Protein AF-A0A973Q6N6-F1 (afdb_monomer)

Structure (mmCIF, N/CA/C/O backbone):
data_AF-A0A973Q6N6-F1
#
_entry.id   AF-A0A973Q6N6-F1
#
loop_
_atom_site.group_PDB
_atom_site.id
_atom_site.type_symbol
_atom_site.label_atom_id
_atom_site.label_alt_id
_atom_site.label_comp_id
_atom_site.label_asym_id
_atom_site.label_entity_id
_atom_site.label_seq_id
_atom_site.pdbx_PDB_ins_code
_atom_site.Cartn_x
_atom_site.Cartn_y
_atom_site.Cartn_z
_atom_site.occupancy
_atom_site.B_iso_or_equiv
_atom_site.auth_seq_id
_atom_site.auth_comp_id
_atom_site.auth_asym_id
_atom_site.auth_atom_id
_atom_site.pdbx_PDB_model_num
ATOM 1 N N . ALA A 1 1 ? 5.160 11.932 -0.166 1.00 55.78 1 ALA A N 1
ATOM 2 C CA . ALA A 1 1 ? 4.015 11.145 0.352 1.00 55.78 1 ALA A CA 1
ATOM 3 C C . ALA A 1 1 ? 4.060 11.078 1.880 1.00 55.78 1 ALA A C 1
ATOM 5 O O . ALA A 1 1 ? 5.148 11.024 2.434 1.00 55.78 1 ALA A O 1
ATOM 6 N N . ALA A 1 2 ? 2.914 11.102 2.566 1.00 56.22 2 ALA A N 1
ATOM 7 C CA . ALA A 1 2 ? 2.864 11.020 4.031 1.00 56.22 2 ALA A CA 1
ATOM 8 C C . ALA A 1 2 ? 2.737 9.562 4.526 1.00 56.22 2 ALA A C 1
ATOM 10 O O . ALA A 1 2 ? 2.092 8.761 3.844 1.00 56.22 2 ALA A O 1
ATOM 11 N N . PRO A 1 3 ? 3.283 9.197 5.702 1.00 69.00 3 PRO A N 1
ATOM 12 C CA . PRO A 1 3 ? 3.072 7.877 6.288 1.00 69.00 3 PRO A CA 1
ATOM 13 C C . PRO A 1 3 ? 1.621 7.760 6.769 1.00 69.00 3 PRO A C 1
ATOM 15 O O . PRO A 1 3 ? 1.188 8.443 7.697 1.00 69.00 3 PRO A O 1
ATOM 18 N N . TRP A 1 4 ? 0.840 6.910 6.109 1.00 75.00 4 TRP A N 1
ATOM 19 C CA . TRP A 1 4 ? -0.546 6.662 6.496 1.00 75.00 4 TRP A CA 1
ATOM 20 C C . TRP A 1 4 ? -0.591 5.604 7.592 1.00 75.00 4 TRP A C 1
ATOM 22 O O . TRP A 1 4 ? -0.311 4.434 7.340 1.00 75.00 4 TRP A O 1
ATOM 32 N N . THR A 1 5 ? -0.945 6.029 8.800 1.00 85.44 5 THR A N 1
ATOM 33 C CA . THR A 1 5 ? -1.173 5.167 9.962 1.00 85.44 5 THR A CA 1
ATOM 34 C C . THR A 1 5 ? -2.672 5.007 10.209 1.00 85.44 5 THR A C 1
ATOM 36 O O . THR A 1 5 ? -3.476 5.835 9.774 1.00 85.44 5 THR A O 1
ATOM 39 N N . VAL A 1 6 ? -3.065 3.957 10.941 1.00 87.31 6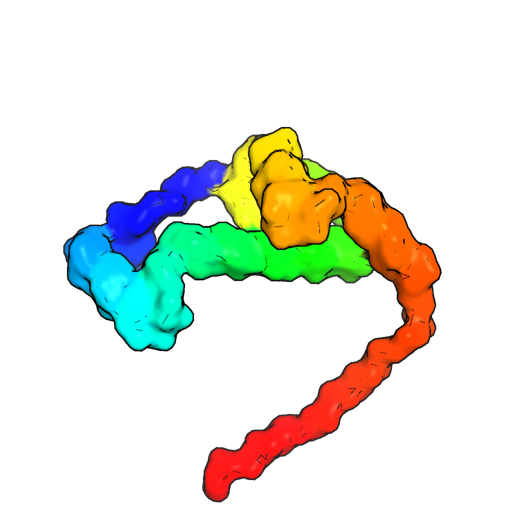 VAL A N 1
ATOM 40 C CA . VAL A 1 6 ? -4.464 3.804 11.391 1.00 87.31 6 VAL A CA 1
ATOM 41 C C . VAL A 1 6 ? -4.896 5.014 12.224 1.00 87.31 6 VAL A C 1
ATOM 43 O O . VAL A 1 6 ? -6.014 5.479 12.063 1.00 87.31 6 VAL A O 1
ATOM 46 N N . GLU A 1 7 ? -3.995 5.543 13.056 1.00 89.75 7 GLU A N 1
ATOM 47 C CA . GLU A 1 7 ? -4.181 6.762 13.858 1.00 89.75 7 GLU A CA 1
ATOM 48 C C . GLU A 1 7 ? -4.644 7.944 12.998 1.00 89.75 7 GLU A C 1
ATOM 50 O O . GLU A 1 7 ? -5.670 8.565 13.263 1.00 89.75 7 GLU A O 1
ATOM 55 N N . ARG A 1 8 ? -3.911 8.218 11.911 1.00 89.31 8 ARG A N 1
ATOM 56 C CA . ARG A 1 8 ? -4.202 9.340 11.022 1.00 89.31 8 ARG A CA 1
ATOM 57 C C . ARG A 1 8 ? -5.532 9.148 10.307 1.00 89.31 8 ARG A C 1
ATOM 59 O O . ARG A 1 8 ? -6.324 10.076 10.271 1.00 89.31 8 ARG A O 1
ATOM 66 N N . LEU A 1 9 ? -5.795 7.949 9.786 1.00 89.56 9 LEU A N 1
ATOM 67 C CA . LEU A 1 9 ? -7.070 7.635 9.131 1.00 89.56 9 LEU A CA 1
ATOM 68 C C . LEU A 1 9 ? -8.260 7.766 10.092 1.00 89.56 9 LEU A C 1
ATOM 70 O O . LEU A 1 9 ? -9.305 8.278 9.706 1.00 89.56 9 LEU A O 1
ATOM 74 N N . ALA A 1 10 ? -8.089 7.337 11.343 1.0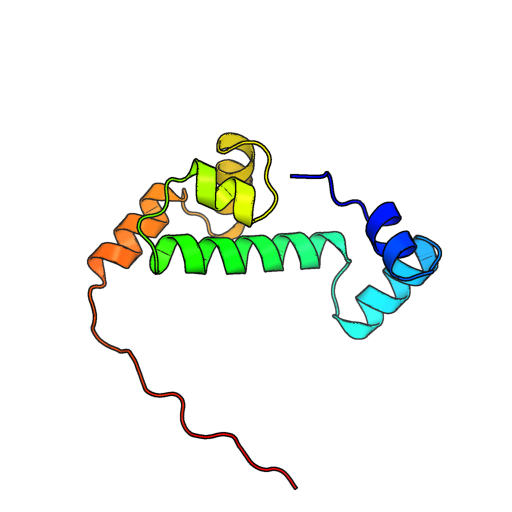0 92.06 10 ALA A N 1
ATOM 75 C CA . ALA A 1 10 ? -9.112 7.457 12.372 1.00 92.06 10 ALA A CA 1
ATOM 76 C C . ALA A 1 10 ? -9.408 8.925 12.701 1.00 92.06 10 ALA A C 1
ATOM 78 O O . ALA A 1 10 ? -10.574 9.308 12.771 1.00 92.06 10 ALA A O 1
ATOM 79 N N . ARG A 1 11 ? -8.361 9.754 12.805 1.00 93.19 11 ARG A N 1
ATOM 80 C CA . ARG A 1 11 ? -8.486 11.199 13.018 1.00 93.19 11 ARG A CA 1
ATOM 81 C C . ARG A 1 11 ? -9.252 11.889 11.887 1.00 93.19 11 ARG A C 1
ATOM 83 O O . ARG A 1 11 ? -10.153 12.663 12.177 1.00 93.19 11 ARG A O 1
ATOM 90 N N . GLU A 1 12 ? -8.947 11.576 10.625 1.00 91.62 12 GLU A N 1
ATOM 91 C CA . GLU A 1 12 ? -9.700 12.115 9.475 1.00 91.62 12 GLU A CA 1
ATOM 92 C C . GLU A 1 12 ? -11.173 11.660 9.476 1.00 91.62 12 GLU A C 1
ATOM 94 O O . GLU A 1 12 ? -12.041 12.359 8.966 1.00 91.62 12 GLU A O 1
ATOM 99 N N . ALA A 1 13 ? -11.472 10.501 10.070 1.00 91.62 13 ALA A N 1
ATOM 100 C CA . ALA A 1 13 ? -12.829 9.975 10.210 1.00 91.62 13 ALA A CA 1
ATOM 101 C C . ALA A 1 13 ? -13.553 10.434 11.495 1.00 91.62 13 ALA A C 1
ATOM 103 O O . ALA A 1 13 ? -14.678 9.997 11.7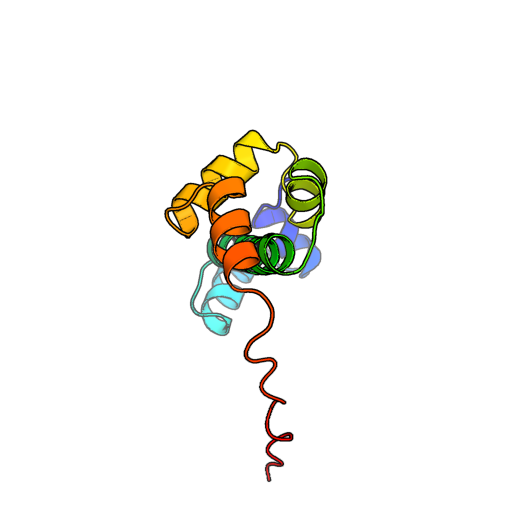31 1.00 91.62 13 ALA A O 1
ATOM 104 N N . GLY A 1 14 ? -12.923 11.255 12.347 1.00 95.25 14 GLY A N 1
ATOM 105 C CA . GLY A 1 14 ? -13.495 11.693 13.628 1.00 95.25 14 GLY A CA 1
ATOM 106 C C . GLY A 1 14 ? -13.673 10.567 14.656 1.00 95.25 14 GLY A C 1
ATOM 107 O O . GLY A 1 14 ? -14.563 10.632 15.500 1.00 95.25 14 GLY A O 1
ATOM 108 N N . LEU A 1 15 ? -12.863 9.506 14.577 1.00 94.81 15 LEU A N 1
ATOM 109 C CA . LEU A 1 15 ? -12.971 8.317 15.424 1.00 94.81 15 LEU A CA 1
ATOM 110 C C . LEU A 1 15 ? -11.680 8.056 16.202 1.00 94.81 15 LEU A C 1
ATOM 112 O O . LEU A 1 15 ? -10.578 8.368 15.754 1.00 94.81 15 LEU A O 1
ATOM 116 N N . SER A 1 16 ? -11.804 7.379 17.346 1.00 96.75 16 SER A N 1
ATOM 117 C CA . SER A 1 16 ? -10.636 6.775 17.991 1.00 96.75 16 SER A CA 1
ATOM 118 C C . SER A 1 16 ? -10.043 5.678 17.100 1.00 96.75 16 SER A C 1
ATOM 120 O O . SER A 1 16 ? -10.755 5.016 16.336 1.00 96.75 16 SER A O 1
ATOM 122 N N . ARG A 1 17 ? -8.734 5.427 17.232 1.00 95.81 17 ARG A N 1
ATOM 123 C CA . ARG A 1 17 ? -8.017 4.399 16.458 1.00 95.81 17 ARG A CA 1
ATOM 124 C C . ARG A 1 17 ? -8.708 3.029 16.505 1.00 95.81 17 ARG A C 1
ATOM 126 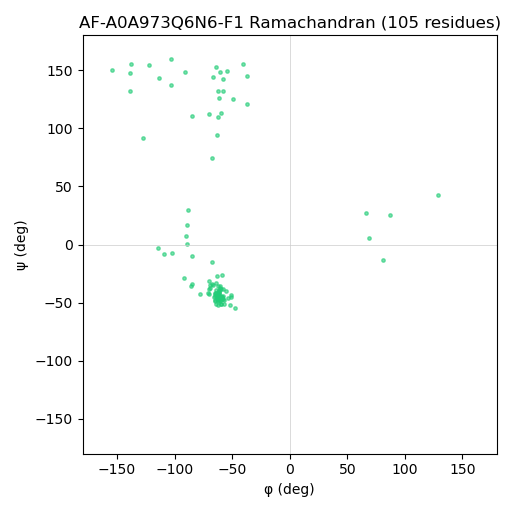O O . ARG A 1 17 ? -8.859 2.379 15.470 1.00 95.81 17 ARG A O 1
ATOM 133 N N . ALA A 1 18 ? -9.137 2.594 17.691 1.00 95.56 18 ALA A N 1
ATOM 134 C CA . ALA A 1 18 ? -9.797 1.302 17.882 1.00 95.56 18 ALA A CA 1
ATOM 135 C C . ALA A 1 18 ? -11.207 1.267 17.269 1.00 95.56 18 ALA A C 1
ATOM 137 O O . ALA A 1 18 ? -11.566 0.288 16.612 1.00 95.56 18 ALA A O 1
ATOM 138 N N . ALA A 1 19 ? -11.998 2.334 17.439 1.00 96.00 19 ALA A N 1
ATOM 139 C CA . ALA A 1 19 ? -13.335 2.424 16.853 1.00 96.00 19 ALA A CA 1
ATOM 140 C C . ALA A 1 19 ? -13.274 2.419 15.320 1.00 96.00 19 ALA A C 1
ATOM 142 O O . ALA A 1 19 ? -14.010 1.667 14.681 1.00 96.00 19 ALA A O 1
ATOM 143 N N . PHE A 1 20 ? -12.345 3.186 14.744 1.00 96.31 20 PHE A N 1
ATOM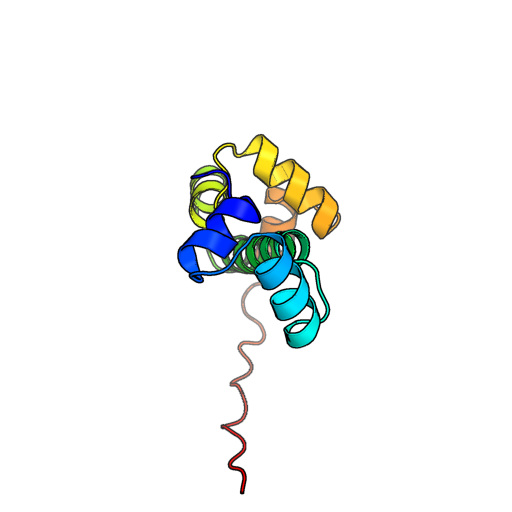 144 C CA . PHE A 1 20 ? -12.098 3.204 13.308 1.00 96.31 20 PHE A CA 1
ATOM 145 C C . PHE A 1 20 ? -11.696 1.823 12.788 1.00 96.31 20 PHE A C 1
ATOM 147 O O . PHE A 1 20 ? -12.326 1.320 11.863 1.00 96.31 20 PHE A O 1
ATOM 154 N N . ALA A 1 21 ? -10.702 1.172 13.403 1.00 95.00 21 ALA A N 1
ATOM 155 C CA . ALA A 1 21 ? -10.236 -0.138 12.955 1.00 95.00 21 ALA A CA 1
ATOM 156 C C . ALA A 1 21 ? -11.353 -1.194 12.959 1.00 95.00 21 ALA A C 1
ATOM 158 O O . ALA A 1 21 ? -11.508 -1.913 11.972 1.00 95.00 21 ALA A O 1
ATOM 159 N N . ARG A 1 22 ? -12.162 -1.251 14.030 1.00 95.94 22 ARG A N 1
ATOM 160 C CA . ARG A 1 22 ? -13.299 -2.182 14.127 1.00 95.94 22 ARG A CA 1
ATOM 161 C C . ARG A 1 22 ? -14.366 -1.891 13.078 1.00 95.94 22 ARG A C 1
ATOM 163 O O . ARG A 1 22 ? -14.757 -2.794 12.347 1.00 95.94 22 ARG A O 1
ATOM 170 N N . ARG A 1 23 ? -14.817 -0.635 12.976 1.00 96.19 23 ARG A N 1
ATOM 171 C CA . ARG A 1 23 ? -15.883 -0.247 12.040 1.00 96.19 23 ARG A CA 1
ATOM 172 C C . ARG A 1 23 ? -15.453 -0.439 10.589 1.00 96.19 23 ARG A C 1
ATOM 174 O O . ARG A 1 23 ? -16.224 -0.947 9.784 1.00 96.19 23 ARG A O 1
ATOM 181 N N . PHE A 1 24 ? -14.215 -0.084 10.264 1.00 95.88 24 PHE A N 1
ATOM 182 C CA . PHE A 1 24 ? -13.658 -0.268 8.930 1.00 95.88 24 PHE A CA 1
ATOM 183 C C . PHE A 1 24 ? -13.589 -1.750 8.552 1.00 95.88 24 PHE A C 1
ATOM 185 O O . PHE A 1 24 ? -14.018 -2.124 7.462 1.00 95.88 24 PHE A O 1
ATOM 192 N N . ALA A 1 25 ? -13.086 -2.603 9.450 1.00 95.69 25 ALA A N 1
ATOM 193 C CA . ALA A 1 25 ? -13.019 -4.040 9.203 1.00 95.69 25 ALA A CA 1
ATOM 194 C C . ALA A 1 25 ? -14.415 -4.663 9.064 1.00 95.69 25 ALA A C 1
ATOM 196 O O . ALA A 1 25 ? -14.613 -5.485 8.177 1.00 95.69 25 ALA A O 1
ATOM 197 N N . ALA A 1 26 ? -15.391 -4.226 9.866 1.00 96.19 26 ALA A N 1
ATOM 198 C CA . ALA A 1 26 ? -16.776 -4.682 9.754 1.00 96.19 26 ALA A CA 1
ATOM 199 C C . ALA A 1 26 ? -17.416 -4.327 8.398 1.00 96.19 26 ALA A C 1
ATOM 201 O O . ALA A 1 26 ? -18.184 -5.117 7.864 1.00 96.19 26 ALA A O 1
ATOM 202 N N . LEU A 1 27 ? -17.082 -3.164 7.826 1.00 95.81 27 LEU A N 1
ATOM 203 C CA . LEU A 1 27 ? -17.643 -2.708 6.547 1.00 95.81 27 LEU A CA 1
ATOM 204 C C . LEU A 1 27 ? -16.905 -3.252 5.316 1.00 95.81 27 LEU A C 1
ATOM 206 O O . LEU A 1 27 ? -17.517 -3.456 4.275 1.00 95.81 27 LEU A O 1
ATOM 210 N N . THR A 1 28 ? -15.588 -3.446 5.406 1.00 94.06 28 THR A N 1
ATOM 211 C CA . THR A 1 28 ? -14.739 -3.794 4.247 1.00 94.06 28 THR A CA 1
ATOM 212 C C . THR A 1 28 ? -14.225 -5.233 4.267 1.00 94.06 28 THR A C 1
ATOM 214 O O . THR A 1 28 ? -13.580 -5.673 3.316 1.00 94.06 28 THR A O 1
ATOM 217 N N . GLY A 1 29 ? -14.433 -5.953 5.373 1.00 94.81 29 GLY A N 1
ATOM 218 C CA . GLY A 1 29 ? -13.881 -7.287 5.608 1.00 94.81 29 GLY A CA 1
ATOM 219 C C . GLY A 1 29 ? -12.360 -7.321 5.803 1.00 94.81 29 GLY A C 1
ATOM 220 O O . GLY A 1 29 ? -11.783 -8.405 5.866 1.00 94.81 29 GLY A O 1
ATOM 221 N N . ARG A 1 30 ? -11.672 -6.168 5.861 1.00 92.62 30 ARG A N 1
ATOM 222 C CA . ARG A 1 30 ? -10.202 -6.089 5.953 1.00 92.62 30 ARG A CA 1
ATOM 223 C C . ARG A 1 30 ? -9.741 -4.999 6.926 1.00 92.62 30 ARG A C 1
ATOM 225 O O . ARG A 1 30 ? -10.371 -3.948 7.009 1.00 92.62 30 ARG A O 1
ATOM 232 N N . PRO A 1 31 ? -8.604 -5.175 7.623 1.00 94.00 31 PRO A N 1
ATOM 233 C CA . PRO A 1 31 ? -8.019 -4.105 8.427 1.00 94.00 31 PRO A CA 1
ATOM 234 C C . PRO A 1 31 ? -7.646 -2.875 7.574 1.00 94.00 31 PRO A C 1
ATOM 236 O O . PRO A 1 31 ? -7.197 -3.049 6.435 1.00 94.00 31 PRO A O 1
ATOM 239 N N . PRO A 1 32 ? -7.718 -1.643 8.120 1.00 91.94 32 PRO A N 1
ATOM 240 C CA . PRO A 1 32 ? -7.512 -0.417 7.343 1.00 91.94 32 PRO A CA 1
ATOM 241 C C . PRO A 1 32 ? -6.203 -0.354 6.550 1.00 91.94 32 PRO A C 1
ATOM 243 O O . PRO A 1 32 ? -6.209 -0.008 5.371 1.00 91.94 32 PRO A O 1
ATOM 246 N N . LEU A 1 33 ? -5.069 -0.710 7.167 1.00 91.25 33 LEU A N 1
ATOM 247 C CA . LEU A 1 33 ? -3.772 -0.649 6.480 1.00 91.25 33 LEU A CA 1
ATOM 248 C C . LEU A 1 33 ? -3.638 -1.719 5.397 1.00 91.25 33 LEU A C 1
ATOM 250 O O . LEU A 1 33 ? -3.115 -1.422 4.329 1.00 91.25 33 LEU A O 1
ATOM 254 N N . ALA A 1 34 ? -4.151 -2.928 5.635 1.00 91.19 34 ALA A N 1
ATOM 255 C CA . ALA A 1 34 ? -4.164 -3.982 4.625 1.00 91.19 34 ALA A CA 1
ATOM 256 C C . ALA A 1 34 ? -5.003 -3.567 3.406 1.00 91.19 34 ALA A C 1
ATOM 258 O O . ALA A 1 34 ? -4.567 -3.733 2.266 1.00 91.19 34 ALA A O 1
ATOM 259 N N . TYR A 1 35 ? -6.170 -2.962 3.646 1.00 93.19 35 TYR A N 1
ATOM 260 C CA . TYR A 1 35 ? -7.011 -2.418 2.584 1.00 93.19 35 TYR A CA 1
ATOM 261 C C . TYR A 1 35 ? -6.300 -1.302 1.812 1.00 93.19 35 TYR A C 1
ATOM 263 O O . TYR A 1 35 ? -6.254 -1.331 0.584 1.00 93.19 35 TYR A O 1
ATOM 271 N N . LEU A 1 36 ? -5.688 -0.349 2.520 1.00 90.69 36 LEU A N 1
ATOM 272 C CA . LEU A 1 36 ? -4.960 0.757 1.903 1.00 90.69 36 LEU A CA 1
ATOM 273 C C . LEU A 1 36 ? -3.784 0.267 1.051 1.00 90.69 36 LEU A C 1
ATOM 275 O O . LEU A 1 36 ? -3.590 0.754 -0.062 1.00 90.69 36 LEU A O 1
ATOM 279 N N . THR A 1 37 ? -3.013 -0.709 1.536 1.00 91.50 37 THR A N 1
ATOM 280 C CA . THR A 1 37 ? -1.936 -1.330 0.757 1.00 91.50 37 THR A CA 1
ATOM 281 C C . THR A 1 37 ? -2.486 -1.990 -0.503 1.00 91.50 37 THR A C 1
ATOM 283 O O . THR A 1 37 ? -1.975 -1.724 -1.588 1.00 91.50 37 THR A O 1
ATOM 286 N N . TRP A 1 38 ? -3.547 -2.793 -0.395 1.00 93.56 38 TRP A N 1
ATOM 287 C CA . TRP A 1 38 ? -4.178 -3.426 -1.557 1.00 93.56 38 TRP A CA 1
ATOM 288 C C . TRP A 1 38 ? -4.671 -2.397 -2.586 1.00 93.56 38 TRP A C 1
ATOM 290 O O . TRP A 1 38 ? -4.393 -2.535 -3.780 1.00 93.56 38 TRP A O 1
ATOM 300 N N . TRP A 1 39 ? -5.338 -1.334 -2.131 1.00 93.50 39 TRP A N 1
ATOM 301 C CA . TRP A 1 39 ? -5.843 -0.275 -3.003 1.00 93.50 39 TRP A CA 1
ATOM 302 C C . TRP A 1 39 ? -4.709 0.449 -3.737 1.00 93.50 39 TRP A C 1
ATOM 304 O O . TRP A 1 39 ? -4.757 0.615 -4.956 1.00 93.50 39 TRP A O 1
ATOM 314 N N . ARG A 1 40 ? -3.635 0.804 -3.020 1.00 94.38 40 ARG A N 1
ATOM 315 C CA . ARG A 1 40 ? -2.437 1.421 -3.612 1.00 94.38 40 ARG A CA 1
ATOM 316 C C . ARG A 1 40 ? -1.803 0.556 -4.685 1.00 94.38 40 ARG A C 1
ATOM 318 O O . ARG A 1 40 ? -1.428 1.072 -5.731 1.00 94.38 40 ARG A O 1
ATOM 325 N N . MET A 1 41 ? -1.669 -0.742 -4.428 1.00 95.81 41 MET A N 1
ATOM 326 C CA . MET A 1 41 ? -1.064 -1.653 -5.395 1.00 95.81 41 MET A CA 1
ATOM 327 C C . MET A 1 41 ? -1.960 -1.859 -6.621 1.00 95.81 41 MET A C 1
ATOM 329 O O . MET A 1 41 ? -1.459 -1.916 -7.740 1.00 95.81 41 MET A O 1
ATOM 333 N N . THR A 1 42 ? -3.280 -1.863 -6.431 1.00 95.69 42 THR A N 1
ATOM 334 C CA . THR A 1 42 ? -4.253 -1.907 -7.532 1.00 95.69 42 THR A CA 1
ATOM 335 C C . THR A 1 42 ? -4.141 -0.665 -8.421 1.00 95.69 42 THR A C 1
ATOM 337 O O . THR A 1 42 ? -4.083 -0.781 -9.644 1.00 95.69 42 THR A O 1
ATOM 340 N N . LEU A 1 43 ? -4.041 0.526 -7.821 1.00 95.62 43 LEU A N 1
ATOM 341 C CA . LEU A 1 43 ? -3.828 1.771 -8.561 1.00 95.62 43 LEU A CA 1
ATOM 342 C C . LEU A 1 43 ? -2.468 1.783 -9.274 1.00 95.62 43 LEU A C 1
ATOM 344 O O . LEU A 1 43 ? -2.383 2.177 -10.434 1.00 95.62 43 LEU A O 1
ATOM 348 N N . ALA A 1 44 ? -1.414 1.307 -8.606 1.00 96.00 44 ALA A N 1
ATOM 349 C CA . ALA A 1 44 ? -0.088 1.180 -9.198 1.00 96.00 44 ALA A CA 1
ATOM 350 C C . ALA A 1 44 ? -0.097 0.266 -10.426 1.00 96.00 44 ALA A C 1
ATOM 352 O O . ALA A 1 44 ? 0.483 0.622 -11.445 1.00 96.00 44 ALA A O 1
ATOM 353 N N . ALA A 1 45 ? -0.773 -0.882 -10.350 1.00 96.69 45 ALA A N 1
ATOM 354 C CA . ALA A 1 45 ? -0.885 -1.819 -11.461 1.00 96.69 45 ALA A CA 1
ATOM 355 C C . ALA A 1 45 ? -1.533 -1.160 -12.689 1.00 96.69 45 ALA A C 1
ATOM 357 O O . ALA A 1 45 ? -0.981 -1.245 -13.784 1.00 96.69 45 ALA A O 1
ATOM 358 N N . ARG A 1 46 ? -2.633 -0.417 -12.492 1.00 95.62 46 ARG A N 1
ATOM 359 C CA . ARG A 1 46 ? -3.276 0.363 -13.564 1.00 95.62 46 ARG A CA 1
ATOM 360 C C . ARG A 1 46 ? -2.324 1.393 -14.164 1.00 95.62 46 ARG A C 1
ATOM 362 O O . ARG A 1 46 ? -2.096 1.383 -15.365 1.00 95.62 46 ARG A O 1
ATOM 369 N N . LEU A 1 47 ? -1.680 2.216 -13.332 1.00 95.69 47 LEU A N 1
ATOM 370 C CA . LEU A 1 47 ? -0.722 3.223 -13.806 1.00 95.69 47 LEU A CA 1
ATOM 371 C C . LEU A 1 47 ? 0.454 2.599 -14.571 1.00 95.69 47 LEU A C 1
ATOM 373 O O . LEU A 1 47 ? 0.912 3.169 -15.558 1.00 95.69 47 LEU A O 1
ATOM 377 N N . LEU A 1 48 ? 0.956 1.442 -14.136 1.00 95.75 48 LEU A N 1
ATOM 378 C CA . LEU A 1 48 ? 2.046 0.743 -14.814 1.00 95.75 48 LEU A CA 1
ATOM 379 C C . LEU A 1 48 ? 1.624 0.147 -16.161 1.00 95.75 48 LEU A C 1
ATOM 381 O O . LEU A 1 48 ? 2.481 0.049 -17.035 1.00 95.75 48 LEU A O 1
ATOM 385 N N . ALA A 1 49 ? 0.363 -0.264 -16.305 1.00 93.56 49 ALA A N 1
ATOM 386 C CA . ALA A 1 49 ? -0.168 -0.863 -17.527 1.00 93.56 49 ALA A CA 1
ATOM 387 C C . ALA A 1 49 ? -0.650 0.181 -18.548 1.00 93.56 49 ALA A C 1
ATOM 389 O O . ALA A 1 49 ? -0.505 -0.027 -19.747 1.00 93.56 49 ALA A O 1
ATOM 390 N N . GLU A 1 50 ? -1.216 1.292 -18.079 1.00 91.81 50 GLU A N 1
ATOM 391 C CA . GLU A 1 50 ? -1.930 2.267 -18.916 1.00 91.81 50 GLU A CA 1
ATOM 392 C C . GLU A 1 50 ? -1.105 3.525 -19.221 1.00 91.81 50 GLU A C 1
ATOM 394 O O . GLU A 1 50 ? -1.534 4.371 -20.002 1.00 91.81 50 GLU A O 1
ATOM 399 N N . SER A 1 51 ? 0.074 3.692 -18.609 1.00 91.62 51 SER A N 1
ATOM 400 C CA . SER A 1 51 ? 0.880 4.903 -18.782 1.00 91.62 51 SER A CA 1
ATOM 401 C C . SER A 1 51 ? 2.374 4.634 -18.950 1.00 91.62 51 SER A C 1
ATOM 403 O O . SER A 1 51 ? 2.928 3.659 -18.438 1.00 91.62 51 SER A O 1
ATOM 405 N N . ALA A 1 52 ? 3.053 5.582 -19.599 1.00 91.06 52 ALA A N 1
ATOM 406 C CA . ALA A 1 52 ? 4.509 5.624 -19.717 1.00 91.06 52 ALA A CA 1
ATOM 407 C C . ALA A 1 52 ? 5.188 6.388 -18.561 1.00 91.06 52 ALA A C 1
ATOM 409 O O . ALA A 1 52 ? 6.349 6.776 -18.676 1.00 91.06 52 ALA A O 1
ATOM 410 N N . LEU A 1 53 ? 4.484 6.628 -17.444 1.00 93.69 53 LEU A N 1
ATOM 411 C CA . LEU A 1 53 ? 5.015 7.428 -16.337 1.00 93.69 53 LEU A CA 1
ATOM 412 C C . LEU A 1 53 ? 6.331 6.844 -15.788 1.00 93.69 53 LEU A C 1
ATOM 414 O O . LEU A 1 53 ? 6.453 5.619 -15.651 1.00 93.69 53 LEU A O 1
ATOM 418 N N . PRO A 1 54 ? 7.303 7.686 -15.399 1.00 95.25 54 PRO A N 1
ATOM 419 C CA . PRO A 1 54 ? 8.472 7.230 -14.657 1.00 95.25 54 PRO A CA 1
ATOM 420 C C . PRO A 1 54 ? 8.070 6.470 -13.389 1.00 95.25 54 PRO A C 1
ATOM 422 O O . PRO A 1 54 ? 7.031 6.747 -12.781 1.00 95.25 54 PRO A O 1
ATOM 425 N N . LEU A 1 55 ? 8.892 5.501 -12.980 1.00 94.31 55 LEU A N 1
ATOM 426 C CA . LEU A 1 55 ? 8.612 4.684 -11.797 1.00 94.31 55 LEU A CA 1
ATOM 427 C C . LEU A 1 55 ? 8.512 5.545 -10.525 1.00 94.31 55 LEU A C 1
ATOM 429 O O . LEU A 1 55 ? 7.605 5.320 -9.723 1.00 94.31 55 LEU A O 1
ATOM 433 N N . ALA A 1 56 ? 9.356 6.579 -10.421 1.00 94.38 56 ALA A N 1
ATOM 434 C CA . ALA A 1 56 ? 9.285 7.650 -9.423 1.00 94.38 56 ALA A CA 1
ATOM 435 C C . ALA A 1 56 ? 7.877 8.233 -9.294 1.00 94.38 56 ALA A C 1
ATOM 437 O O . ALA A 1 56 ? 7.270 8.214 -8.225 1.00 94.38 56 ALA A O 1
ATOM 438 N N . SER A 1 57 ? 7.318 8.682 -10.418 1.00 94.69 57 SER A N 1
ATOM 439 C CA . SER A 1 57 ? 6.020 9.346 -10.453 1.00 94.69 57 SER A CA 1
ATOM 440 C C . SER A 1 57 ? 4.883 8.397 -10.081 1.00 94.69 57 SER A C 1
ATOM 442 O O . SER A 1 57 ? 3.919 8.809 -9.438 1.00 94.69 57 SER A O 1
ATOM 444 N N . VAL A 1 58 ? 4.979 7.116 -10.456 1.00 95.25 58 VAL A N 1
ATOM 445 C CA . VAL A 1 58 ? 4.007 6.099 -10.023 1.00 95.25 58 VAL A CA 1
ATOM 446 C C . VAL A 1 58 ? 4.087 5.905 -8.509 1.00 95.25 58 VAL A C 1
ATOM 448 O O . VAL A 1 58 ? 3.049 5.937 -7.849 1.00 95.25 58 VAL A O 1
ATOM 451 N N . ALA A 1 59 ? 5.294 5.755 -7.955 1.00 93.56 59 ALA A N 1
ATOM 452 C CA . ALA A 1 59 ? 5.512 5.588 -6.520 1.00 93.56 59 ALA A CA 1
ATOM 453 C C . ALA A 1 59 ? 4.917 6.757 -5.719 1.00 93.56 59 ALA A C 1
ATOM 455 O O . ALA A 1 59 ? 4.145 6.529 -4.785 1.00 93.56 59 ALA A O 1
ATOM 456 N N . GLU A 1 60 ? 5.188 7.997 -6.129 1.00 92.62 60 GLU A N 1
ATOM 457 C CA . GLU A 1 60 ? 4.641 9.194 -5.486 1.00 92.62 60 GLU A CA 1
ATOM 458 C C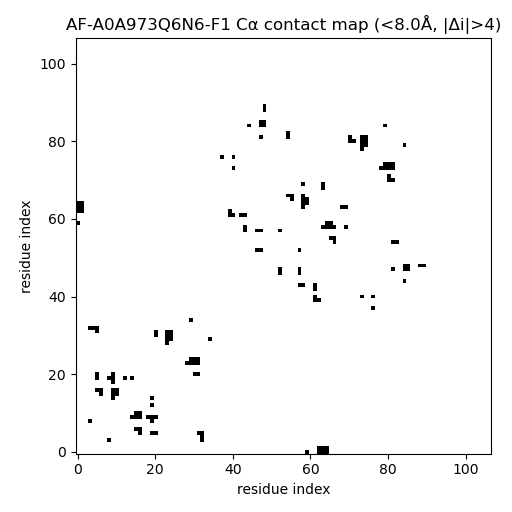 . GLU A 1 60 ? 3.111 9.235 -5.534 1.00 92.62 60 GLU A C 1
ATOM 460 O O . GLU A 1 60 ? 2.469 9.428 -4.496 1.00 92.62 60 GLU A O 1
ATOM 465 N N . ARG A 1 61 ? 2.516 8.984 -6.712 1.00 92.62 61 ARG A N 1
ATOM 466 C CA . ARG A 1 61 ? 1.055 8.973 -6.909 1.00 92.62 61 ARG A CA 1
ATOM 467 C C . ARG A 1 61 ? 0.355 7.926 -6.050 1.00 92.62 61 ARG A C 1
ATOM 469 O O . ARG A 1 61 ? -0.744 8.178 -5.563 1.00 92.62 61 ARG A O 1
ATOM 476 N N . VAL A 1 62 ? 0.982 6.768 -5.827 1.00 92.38 62 VAL A N 1
ATOM 477 C CA . VAL A 1 62 ? 0.424 5.718 -4.959 1.00 92.38 62 VAL A CA 1
ATOM 478 C C . VAL A 1 62 ? 0.847 5.843 -3.494 1.00 92.38 62 VAL A C 1
ATOM 480 O O . VAL A 1 62 ? 0.518 4.986 -2.673 1.00 92.38 62 VAL A O 1
ATOM 483 N N . GLY A 1 63 ? 1.518 6.935 -3.124 1.00 89.81 63 GLY A N 1
ATOM 484 C CA . GLY A 1 63 ? 1.789 7.288 -1.734 1.00 89.81 63 GLY A CA 1
ATOM 485 C C . GLY A 1 63 ? 3.058 6.671 -1.143 1.00 89.81 63 GLY A C 1
ATOM 486 O O . GLY A 1 63 ? 3.139 6.535 0.077 1.00 89.81 63 GLY A O 1
ATOM 487 N N . TYR A 1 64 ? 4.040 6.326 -1.972 1.00 90.75 64 TYR A N 1
ATOM 488 C CA . TYR A 1 64 ? 5.381 5.917 -1.555 1.00 90.75 64 TYR A CA 1
ATOM 489 C C . TYR A 1 64 ? 6.369 7.067 -1.766 1.00 90.75 64 TYR A C 1
ATOM 491 O O . TYR A 1 64 ? 6.333 7.756 -2.778 1.00 90.75 64 TYR A O 1
ATOM 499 N N . THR A 1 65 ? 7.253 7.291 -0.795 1.00 87.25 65 THR A N 1
ATOM 500 C CA . THR A 1 65 ? 8.312 8.316 -0.865 1.00 87.25 65 THR A CA 1
ATOM 501 C C . THR A 1 65 ? 9.571 7.836 -1.578 1.00 87.25 65 THR A C 1
ATOM 503 O O . THR A 1 65 ? 10.465 8.630 -1.837 1.00 87.25 65 THR A O 1
ATOM 506 N N . SER A 1 66 ? 9.667 6.537 -1.859 1.00 90.38 66 SER A N 1
ATOM 507 C CA . SER A 1 66 ? 10.831 5.913 -2.475 1.00 90.38 66 SER A CA 1
ATOM 508 C C . SER A 1 66 ? 10.385 4.896 -3.515 1.00 90.38 66 SER A C 1
ATOM 510 O O . SER A 1 66 ? 9.551 4.028 -3.228 1.00 90.38 66 SER A O 1
ATOM 512 N N . GLU A 1 67 ? 10.992 4.969 -4.699 1.00 93.88 67 GLU A N 1
ATOM 513 C CA . GLU A 1 67 ? 10.844 3.971 -5.760 1.00 93.88 67 GLU A CA 1
ATOM 514 C C . GLU A 1 67 ? 11.195 2.569 -5.283 1.00 93.88 67 GLU A C 1
ATOM 516 O O . GLU A 1 67 ? 10.496 1.612 -5.604 1.00 93.88 67 GLU A O 1
ATOM 521 N N . PHE A 1 68 ? 12.249 2.446 -4.478 1.00 93.69 68 PHE A N 1
ATOM 522 C CA . PHE A 1 68 ? 12.696 1.168 -3.943 1.00 93.69 68 PHE A CA 1
ATOM 523 C C . PHE A 1 68 ? 11.644 0.561 -3.009 1.00 93.69 68 PHE A C 1
ATOM 525 O O . PHE A 1 68 ? 11.249 -0.594 -3.179 1.00 93.69 68 PHE A O 1
ATOM 532 N N . ALA A 1 69 ? 11.123 1.355 -2.066 1.00 92.38 69 ALA A N 1
ATOM 533 C CA . ALA A 1 69 ? 10.075 0.908 -1.148 1.00 92.38 69 ALA A CA 1
ATOM 534 C C . ALA A 1 69 ? 8.797 0.503 -1.900 1.00 92.38 69 ALA A C 1
ATOM 536 O O . ALA A 1 69 ? 8.179 -0.517 -1.581 1.00 92.38 69 ALA A O 1
ATOM 537 N N . PHE A 1 70 ? 8.432 1.275 -2.927 1.00 94.69 70 PHE A N 1
ATOM 538 C CA . PHE A 1 70 ? 7.331 0.942 -3.820 1.00 94.69 70 PHE A CA 1
ATOM 539 C C . PHE A 1 70 ? 7.585 -0.371 -4.570 1.00 94.69 70 PHE A C 1
ATOM 541 O O . PHE A 1 70 ? 6.757 -1.277 -4.508 1.00 94.69 70 PHE A O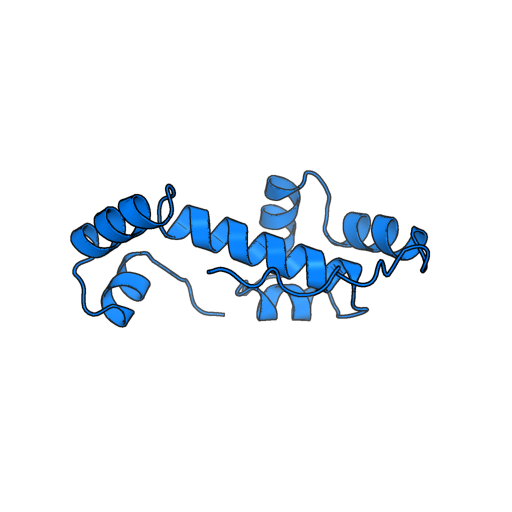 1
ATOM 548 N N . ALA A 1 71 ? 8.733 -0.510 -5.233 1.00 96.00 71 ALA A N 1
ATOM 549 C CA . ALA A 1 71 ? 9.065 -1.680 -6.037 1.00 96.00 71 ALA A CA 1
ATOM 550 C C . ALA A 1 71 ? 9.100 -2.965 -5.202 1.00 96.00 71 ALA A C 1
ATOM 552 O O . ALA A 1 71 ? 8.580 -3.994 -5.639 1.00 96.00 71 ALA A O 1
ATOM 553 N N . HIS A 1 72 ? 9.638 -2.902 -3.981 1.00 95.94 72 HIS A N 1
ATOM 554 C CA . HIS A 1 72 ? 9.593 -4.014 -3.035 1.00 95.94 72 HIS A CA 1
ATOM 555 C C . HIS A 1 72 ? 8.161 -4.382 -2.642 1.00 95.94 72 HIS A C 1
ATOM 557 O O . HIS A 1 72 ? 7.798 -5.558 -2.692 1.00 95.94 72 HIS A O 1
ATOM 563 N N . ALA A 1 73 ? 7.332 -3.401 -2.271 1.00 93.94 73 ALA A N 1
ATOM 564 C CA . ALA A 1 73 ? 5.940 -3.654 -1.905 1.00 93.94 73 ALA A CA 1
ATOM 565 C C . ALA A 1 73 ? 5.133 -4.234 -3.078 1.00 93.94 73 ALA A C 1
ATOM 567 O O . ALA A 1 73 ? 4.413 -5.215 -2.898 1.00 93.94 73 ALA A O 1
ATOM 568 N N . PHE A 1 74 ? 5.316 -3.684 -4.278 1.00 96.56 74 PHE A N 1
ATOM 569 C CA . PHE A 1 74 ? 4.639 -4.123 -5.494 1.00 96.56 74 PHE A CA 1
ATOM 570 C C . PHE A 1 74 ? 5.034 -5.549 -5.884 1.00 96.56 74 PHE A C 1
ATOM 572 O O . PHE A 1 74 ? 4.162 -6.378 -6.147 1.00 96.56 74 PHE A O 1
ATOM 579 N N . LYS A 1 75 ? 6.334 -5.873 -5.827 1.00 96.94 75 LYS A N 1
ATOM 580 C CA . LYS A 1 75 ? 6.826 -7.233 -6.078 1.00 96.94 75 LYS A CA 1
ATOM 581 C C . LYS A 1 75 ? 6.262 -8.236 -5.078 1.00 96.94 75 LYS A C 1
ATOM 583 O O . LYS A 1 75 ? 5.876 -9.323 -5.485 1.00 96.94 75 LYS A O 1
ATOM 588 N N . ARG A 1 76 ? 6.173 -7.891 -3.789 1.00 95.94 76 ARG A N 1
ATOM 589 C CA . ARG A 1 76 ? 5.524 -8.770 -2.799 1.00 95.94 76 ARG A CA 1
ATOM 590 C C . ARG A 1 76 ? 4.032 -8.963 -3.073 1.00 95.94 76 ARG A C 1
ATOM 592 O O . ARG A 1 76 ? 3.508 -10.023 -2.769 1.00 95.94 76 ARG A O 1
ATOM 599 N N . TRP A 1 77 ? 3.358 -7.947 -3.610 1.00 95.19 77 TRP A N 1
ATOM 600 C CA . TRP A 1 77 ? 1.918 -7.985 -3.857 1.00 95.19 77 TRP A CA 1
ATOM 601 C C . TRP A 1 77 ? 1.527 -8.783 -5.111 1.00 95.19 77 TRP A C 1
ATOM 603 O O . TRP A 1 77 ? 0.574 -9.551 -5.045 1.00 95.19 77 TRP A O 1
ATOM 613 N N . CYS A 1 78 ? 2.245 -8.634 -6.232 1.00 93.44 78 CYS A N 1
ATOM 614 C CA . CYS A 1 78 ? 1.904 -9.306 -7.502 1.00 93.44 78 CYS A CA 1
ATOM 615 C C . CYS A 1 78 ? 2.923 -10.347 -7.988 1.00 93.44 78 CYS A C 1
ATOM 617 O O . CYS A 1 78 ? 2.730 -10.942 -9.045 1.00 93.44 78 CYS A O 1
ATOM 619 N N . GLY A 1 79 ? 4.043 -10.529 -7.286 1.00 96.00 79 GLY A N 1
ATOM 620 C CA . GLY A 1 79 ? 5.128 -11.433 -7.683 1.00 96.00 79 GLY A CA 1
ATOM 621 C C . GLY A 1 79 ? 6.102 -10.865 -8.726 1.00 96.00 79 GLY A C 1
ATOM 622 O O . GLY A 1 79 ? 7.194 -11.408 -8.903 1.00 96.00 79 GLY A O 1
ATOM 623 N N . LEU A 1 80 ? 5.776 -9.747 -9.386 1.00 95.19 80 LEU A N 1
ATOM 624 C CA . LEU A 1 80 ? 6.595 -9.142 -10.441 1.00 95.19 80 LEU A CA 1
ATOM 625 C C . LEU A 1 80 ? 7.157 -7.778 -10.033 1.00 95.19 80 LEU A C 1
ATOM 627 O O . LEU A 1 80 ? 6.502 -6.968 -9.385 1.00 95.19 80 LEU A O 1
ATOM 631 N N . ALA A 1 81 ? 8.387 -7.488 -10.462 1.00 95.88 81 ALA A N 1
ATOM 632 C CA . ALA A 1 81 ? 8.933 -6.139 -10.338 1.00 95.88 81 ALA A CA 1
ATOM 633 C C . ALA A 1 81 ? 8.152 -5.164 -11.249 1.00 95.88 81 ALA A C 1
ATOM 635 O O . ALA A 1 81 ? 7.817 -5.555 -12.373 1.00 95.88 81 ALA A O 1
ATOM 636 N N . PRO A 1 82 ? 7.933 -3.896 -10.847 1.00 95.25 82 PRO A N 1
ATOM 637 C CA . PRO A 1 82 ? 7.129 -2.933 -11.611 1.00 95.25 82 PRO A CA 1
ATOM 638 C C . PRO A 1 82 ? 7.516 -2.799 -13.089 1.00 95.25 82 PRO A C 1
ATOM 640 O O . PRO A 1 82 ? 6.655 -2.805 -13.964 1.00 95.25 82 PRO A O 1
ATOM 643 N N . GLY A 1 83 ? 8.818 -2.741 -13.391 1.00 93.94 83 GLY A N 1
ATOM 644 C CA . GLY A 1 83 ? 9.303 -2.642 -14.771 1.00 93.94 83 GLY A CA 1
ATOM 645 C C . GLY A 1 83 ? 9.030 -3.897 -15.608 1.00 93.94 83 GLY A C 1
ATOM 646 O O . GLY A 1 83 ? 8.741 -3.788 -16.796 1.00 93.94 83 GLY A O 1
ATOM 647 N N . ARG A 1 84 ? 9.070 -5.091 -14.994 1.00 94.06 84 ARG A N 1
ATOM 648 C CA . ARG A 1 84 ? 8.682 -6.345 -15.667 1.00 94.06 84 ARG A CA 1
ATOM 649 C C . ARG A 1 84 ? 7.174 -6.397 -15.897 1.00 94.06 84 ARG A C 1
ATOM 651 O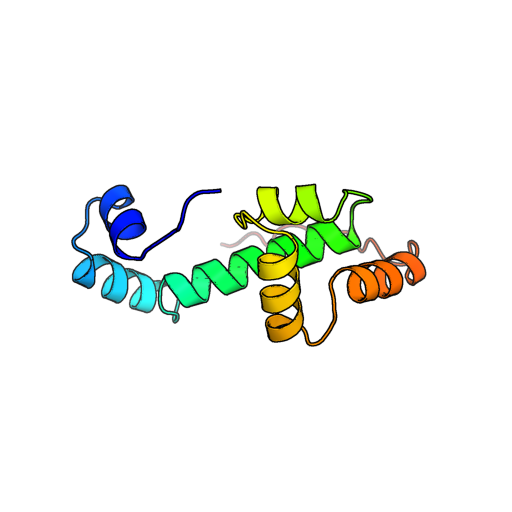 O . ARG A 1 84 ? 6.755 -6.779 -16.981 1.00 94.06 84 ARG A O 1
ATOM 658 N N . TYR A 1 85 ? 6.390 -5.970 -14.906 1.00 95.44 85 TYR A N 1
ATOM 659 C CA . TYR A 1 85 ? 4.936 -5.866 -15.017 1.00 95.44 85 TYR A CA 1
ATOM 660 C C . TYR A 1 85 ? 4.529 -4.939 -16.172 1.00 95.44 85 TYR A C 1
ATOM 662 O O . TYR A 1 85 ? 3.734 -5.331 -17.018 1.00 95.44 85 TYR A O 1
ATOM 670 N N . ARG A 1 86 ? 5.149 -3.754 -16.271 1.00 94.62 86 ARG A N 1
ATOM 671 C CA . ARG A 1 86 ? 4.921 -2.812 -17.377 1.00 94.62 86 ARG A CA 1
ATOM 672 C C . ARG A 1 86 ? 5.204 -3.434 -18.740 1.00 94.62 86 ARG A C 1
ATOM 674 O O . ARG A 1 86 ? 4.352 -3.355 -19.612 1.00 94.62 86 ARG A O 1
ATOM 681 N N . ARG A 1 87 ? 6.374 -4.057 -18.927 1.00 92.19 87 ARG A N 1
ATOM 682 C CA . ARG A 1 87 ? 6.727 -4.687 -20.213 1.00 92.19 87 ARG A CA 1
ATOM 683 C C . ARG A 1 87 ? 5.721 -5.765 -20.611 1.00 92.19 87 ARG A C 1
ATOM 685 O O . ARG A 1 87 ? 5.172 -5.695 -21.698 1.00 92.19 87 ARG A O 1
ATOM 692 N N . ALA A 1 88 ? 5.369 -6.651 -19.679 1.00 90.62 88 ALA A N 1
ATOM 693 C CA . ALA A 1 88 ? 4.375 -7.696 -19.923 1.00 90.62 88 ALA A CA 1
ATOM 694 C C . ALA A 1 88 ? 2.988 -7.154 -20.328 1.00 90.62 88 ALA A C 1
ATOM 696 O O . ALA A 1 88 ? 2.229 -7.859 -20.987 1.00 90.62 88 ALA A O 1
ATOM 697 N N . HIS A 1 89 ? 2.643 -5.925 -19.927 1.00 87.44 89 HIS A N 1
ATOM 698 C CA . HIS A 1 89 ? 1.404 -5.250 -20.323 1.00 87.44 89 HIS A CA 1
ATOM 699 C C . HIS A 1 89 ? 1.545 -4.386 -21.586 1.00 87.44 89 HIS A C 1
ATOM 701 O O . HIS A 1 89 ? 0.575 -4.263 -22.325 1.00 87.44 89 HIS A O 1
ATOM 707 N N . ALA A 1 90 ? 2.730 -3.844 -21.875 1.00 80.00 90 ALA A N 1
ATOM 708 C CA . ALA A 1 90 ? 3.021 -3.142 -23.126 1.00 80.00 90 ALA A CA 1
ATOM 709 C C . ALA A 1 90 ? 3.041 -4.108 -24.324 1.00 80.00 90 ALA A C 1
ATOM 711 O O . ALA A 1 90 ? 2.511 -3.789 -25.386 1.00 80.00 90 ALA A O 1
ATOM 712 N N . ASP A 1 91 ? 3.556 -5.324 -24.117 1.00 66.25 91 ASP A N 1
ATOM 713 C CA . ASP A 1 91 ? 3.585 -6.390 -25.127 1.00 66.25 91 ASP A CA 1
ATOM 714 C C . ASP A 1 91 ? 2.170 -6.917 -25.460 1.00 66.25 91 ASP A C 1
ATOM 716 O O . ASP A 1 91 ? 1.958 -7.552 -26.492 1.00 66.25 91 ASP A O 1
ATOM 720 N N . ARG A 1 92 ? 1.165 -6.607 -24.623 1.00 63.91 92 ARG A N 1
ATOM 721 C CA . ARG A 1 92 ? -0.265 -6.908 -24.841 1.00 63.91 92 ARG A CA 1
ATOM 722 C C . ARG A 1 92 ? -1.016 -5.807 -25.613 1.00 63.91 92 ARG A C 1
ATOM 724 O O . ARG A 1 92 ? -2.213 -5.635 -25.390 1.00 63.91 92 ARG A O 1
ATOM 731 N N . GLY A 1 93 ? -0.340 -5.062 -26.495 1.00 52.50 93 GLY A N 1
ATOM 732 C CA . GLY A 1 93 ? -0.914 -3.981 -27.319 1.00 52.50 93 GLY A CA 1
ATOM 733 C C . GLY A 1 93 ? -2.316 -4.270 -27.910 1.00 52.50 93 GLY A C 1
ATOM 734 O O . GLY A 1 93 ? -2.713 -5.422 -28.091 1.00 52.50 93 GLY A O 1
ATOM 735 N N . PRO A 1 94 ? 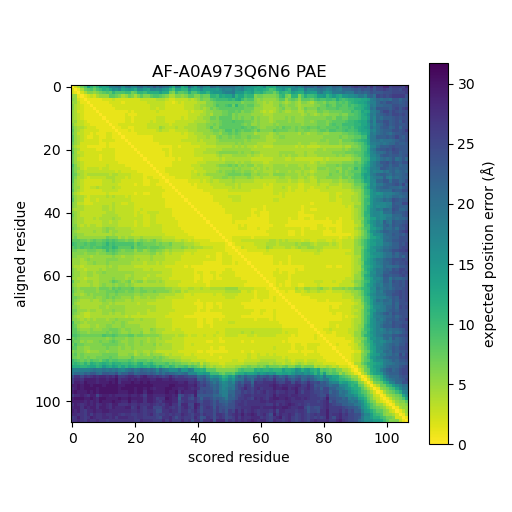-3.096 -3.219 -28.210 1.00 51.84 94 PRO A N 1
ATOM 736 C CA . PRO A 1 94 ? -4.522 -3.093 -27.912 1.00 51.84 94 PRO A CA 1
ATOM 737 C C . PRO A 1 94 ? -5.388 -4.141 -28.623 1.00 51.84 94 PRO A C 1
ATOM 739 O O . PRO A 1 94 ? -5.856 -3.939 -29.740 1.00 51.84 94 PRO A O 1
ATOM 742 N N . ARG A 1 95 ? -5.679 -5.253 -27.948 1.00 52.75 95 ARG A N 1
ATOM 743 C CA . ARG A 1 95 ? -6.761 -6.169 -28.331 1.00 52.75 95 ARG A CA 1
ATOM 744 C C . ARG A 1 95 ? -7.655 -6.403 -27.123 1.00 52.75 95 ARG A C 1
ATOM 746 O O . ARG A 1 95 ? -7.392 -7.289 -26.319 1.00 52.75 95 ARG A O 1
ATOM 753 N N . GLY A 1 96 ? -8.701 -5.587 -26.993 1.00 45.41 96 GLY A N 1
ATOM 754 C CA . GLY A 1 96 ? -9.783 -5.863 -26.044 1.00 45.41 96 GLY A CA 1
ATOM 755 C C . GLY A 1 96 ? -10.167 -4.727 -25.104 1.00 45.41 96 GLY A C 1
ATOM 756 O O . GLY A 1 96 ? -10.463 -4.999 -23.944 1.00 45.41 96 GLY A O 1
ATOM 757 N N . ALA A 1 97 ? -10.253 -3.479 -25.581 1.00 48.88 97 ALA A N 1
ATOM 758 C CA . ALA A 1 97 ? -11.172 -2.523 -24.959 1.00 48.88 97 ALA A CA 1
ATOM 759 C C . ALA A 1 97 ? -12.613 -2.998 -25.231 1.00 48.88 97 ALA A C 1
ATOM 761 O O . ALA A 1 97 ? -13.314 -2.498 -26.106 1.00 48.88 97 ALA A O 1
ATOM 762 N N . VAL A 1 98 ? -13.009 -4.050 -24.512 1.00 48.88 98 VAL A N 1
ATOM 763 C CA . VAL A 1 98 ? -14.389 -4.482 -24.347 1.00 48.88 98 VAL A CA 1
ATOM 764 C C . VAL A 1 98 ? -15.115 -3.311 -23.704 1.00 48.88 98 VAL A C 1
ATOM 766 O O . VAL A 1 98 ? -14.819 -2.906 -22.580 1.00 48.88 98 VAL A O 1
ATOM 769 N N . HIS A 1 99 ? -16.033 -2.739 -24.473 1.00 42.97 99 HIS A N 1
ATOM 770 C CA . HIS A 1 99 ? -17.035 -1.802 -24.004 1.00 42.97 99 HIS A CA 1
ATOM 771 C C . HIS A 1 99 ? -17.716 -2.404 -22.763 1.00 42.97 99 HIS A C 1
ATOM 773 O O . HIS A 1 99 ? -18.193 -3.540 -22.849 1.00 42.97 99 HIS A O 1
ATOM 779 N N . PRO A 1 100 ? -17.759 -1.721 -21.606 1.00 44.75 100 PRO A N 1
ATOM 780 C CA . PRO A 1 100 ? -18.523 -2.241 -20.482 1.00 44.75 100 PRO A CA 1
ATOM 781 C C . PRO A 1 100 ? -19.996 -2.336 -20.913 1.00 44.75 100 PRO A C 1
ATOM 783 O O . PRO A 1 100 ? -20.541 -1.334 -21.389 1.00 44.75 100 PRO A O 1
ATOM 786 N N . PRO A 1 101 ? -20.673 -3.496 -20.791 1.00 37.94 101 PRO A N 1
ATOM 787 C CA . PRO A 1 101 ? -22.117 -3.516 -20.941 1.00 37.94 101 PRO A CA 1
ATOM 788 C C . PRO A 1 101 ? -22.726 -2.554 -19.914 1.00 37.94 101 PRO A C 1
ATOM 790 O O . PRO A 1 101 ? -22.333 -2.519 -18.746 1.00 37.94 101 PRO A O 1
ATOM 793 N N . ARG A 1 102 ? -23.640 -1.727 -20.429 1.00 48.09 102 ARG A N 1
ATOM 794 C CA . ARG A 1 102 ? -24.421 -0.693 -19.745 1.00 48.09 102 ARG A CA 1
ATOM 795 C C . ARG A 1 102 ? -24.843 -1.091 -18.330 1.00 48.09 102 ARG A C 1
ATOM 797 O O . ARG A 1 102 ? -25.210 -2.233 -18.073 1.00 48.09 102 ARG A O 1
ATOM 804 N N . ALA A 1 103 ? -24.869 -0.070 -17.473 1.00 42.47 103 ALA A N 1
ATOM 805 C CA . ALA A 1 103 ? -25.407 -0.090 -16.123 1.00 42.47 103 ALA A CA 1
ATOM 806 C C . ALA A 1 103 ? -26.670 -0.952 -16.014 1.00 42.47 103 ALA A C 1
ATOM 808 O O . ALA A 1 103 ? -27.688 -0.682 -16.658 1.00 42.47 103 ALA A O 1
ATOM 809 N N . VAL A 1 104 ? -26.585 -1.964 -15.153 1.00 41.12 104 VAL A N 1
ATOM 810 C CA . VAL A 1 104 ? -27.753 -2.641 -14.607 1.00 41.12 104 VAL A CA 1
ATOM 811 C C . VAL A 1 104 ? -28.533 -1.590 -13.824 1.00 41.12 104 VAL A C 1
ATOM 813 O O . VAL A 1 104 ? -28.076 -1.079 -12.803 1.00 41.12 104 VAL A O 1
ATOM 816 N N . ARG A 1 105 ? -29.691 -1.226 -14.373 1.00 44.62 105 ARG A N 1
ATOM 817 C CA . ARG A 1 105 ? -30.796 -0.652 -13.615 1.00 44.62 105 ARG A CA 1
ATOM 818 C C . ARG A 1 105 ? -31.259 -1.697 -12.607 1.00 44.62 105 ARG A C 1
ATOM 820 O O . ARG A 1 105 ? -31.533 -2.827 -13.004 1.00 44.62 105 ARG A O 1
ATOM 827 N N . THR A 1 106 ? -31.421 -1.284 -11.360 1.00 35.66 106 THR A N 1
ATOM 828 C CA . THR A 1 106 ? -32.282 -1.984 -10.405 1.00 35.66 106 THR A CA 1
ATOM 829 C C . THR A 1 106 ? -32.759 -1.004 -9.336 1.00 35.66 106 THR A C 1
ATOM 831 O O . THR A 1 106 ? -31.968 -0.139 -8.948 1.00 35.66 106 THR A O 1
ATOM 834 N N . PRO A 1 107 ? -33.947 -1.205 -8.749 1.00 53.16 107 PRO A N 1
ATOM 835 C CA . PRO A 1 107 ? -35.163 -1.843 -9.267 1.00 53.16 107 PRO A CA 1
ATOM 836 C C . PRO A 1 107 ? -36.131 -0.830 -9.901 1.00 53.16 107 PRO A C 1
ATOM 838 O O . PRO A 1 107 ? -36.118 0.354 -9.498 1.00 53.16 107 PRO A O 1
#

Secondary structure (DSSP, 8-state):
-----HHHHHHHTTS-HHHHHHHHHHHHSS-HHHHHHHHHHHHHHHHHHH----HHHHHHHTT-S-HHHHHHHHHHHHSS-HHHHHHHHHTTTT----PPP------

Nearest PDB structures (foldseek):
  3lsg-assembly1_A  TM=9.348E-01  e=6.364E-06  Fusobacterium nucleatum subsp. nucleatum
  3w6v-assembly1_A  TM=9.065E-01  e=4.224E-06  Streptomyces griseus
  6swi-assembly1_A  TM=9.391E-01  e=1.016E-05  Geobacillus stearothermophilus
  3oou-assembly1_A  TM=8.494E-01  e=1.416E-04  Listeria innocua
  3oio-assembly1_A  TM=8.108E-01  e=1.501E-04  Chromobacterium violaceum

Radius of gyration: 17.11 Å; Cα contacts (8 Å, |Δi|>4): 86; chains: 1; bounding box: 48×24×46 Å

pLDDT: mean 85.2, std 17.52, range [35.66, 96.94]

Solvent-accessible surface area (backbone atoms only — not comparable to full-atom values): 6284 Å² total; per-residue (Å²): 92,71,90,85,45,64,59,58,56,9,55,78,67,77,36,55,48,68,58,34,44,53,53,43,23,73,76,67,77,36,50,58,65,62,46,49,52,54,52,30,47,55,53,41,51,49,50,41,52,77,44,90,69,56,66,57,58,47,19,42,75,51,48,27,80,37,48,65,64,33,38,54,52,42,21,73,72,72,73,40,48,58,71,59,49,22,50,65,40,57,77,57,61,96,76,74,90,70,74,77,79,74,83,83,83,78,134

Foldseek 3Di:
DDDDDLCVVQVVVVHHSVVSQVVVCVVPVDGPVVVLLVVLLVQLLCCLQPHPDDLCVSCVVSPHPDSVVVQVSNCVVPVDGSVVSSVVNVVVPDDDPPDPPDDDDDD

Mean predicted aligned error: 8.49 Å

Sequence (107 aa):
AAPWTVERLAREAGLSRAAFARRFAALTGRPPLAYLTWWRMTLAARLLAESALPLASVAERVGYTSEFAFAHAFKRWCGLAPGRYRRAHADRGPRGAVHPPRAVRTP